Protein AF-A0AAW7G7A6-F1 (afdb_monomer)

Radius of gyration: 25.81 Å; Cα contacts (8 Å, |Δi|>4): 115; chains: 1; bounding box: 67×44×67 Å

Solvent-accessible surface area (backbone atoms only — not comparable to full-atom values): 8565 Å² total; per-residue (Å²): 136,83,82,83,78,83,85,73,77,76,73,79,81,71,51,70,69,54,50,36,50,49,30,56,66,46,18,80,78,40,60,76,81,52,18,57,53,32,44,50,49,26,50,51,54,51,53,53,48,53,54,47,51,53,52,52,51,52,53,51,50,53,26,53,54,49,53,53,52,52,52,50,52,51,51,52,20,46,51,53,19,52,52,50,21,70,74,69,76,45,90,61,56,64,45,38,55,50,51,54,50,51,54,58,72,74,42,57,66,40,53,48,51,49,28,44,53,53,17,52,52,38,35,55,51,15,55,51,38,31,50,50,14,60,73,73,69,35,66,70,42,29,49,52,14,52,52,33,42,52,51,20,50,27,31,61,72,68,72,104

pLDDT: mean 91.32, std 13.69, range [33.84, 98.44]

Secondary structure (DSSP, 8-state):
---------------HHHHHHHHHHHGGGS-HHHHHHHHHHHHHHHHHHHHHHHHHHHHHHHHHHHHHHHHHHHHHHHHHHHHHHHHHSS---HHHHHHHHHHHHH-HHHHHHHHHHHHHHHHHHHHHHHHHHHHHT-HHHHHHHHHHHHHHHHHHHT--

Mean predicted aligned error: 7.75 Å

Foldseek 3Di:
DDDDDPPDPPDPDDDLVRQLVVLQVCLVVDDPVVSVVSPVVSVVSVVVVVVVVVVLVVLLVVLVVLVVVLVVQLVVLVVVQVVCCVVVVDHDNVSNVVSVVVSVVPPVPSQLSVLLVVLVVLLVVLVVQLVVCVVVVNVVSVVVSVVSNVVSVCSNVVND

Sequence (160 aa):
MTTTQNVTELQPRMTREQLIDAARKAAPLLPAAYRGIMTELANRLDIVSVALCESMEQRKALAIENTVLRDDVNCWAKECDRIVERHTKSPTNMHMLEAQRELRELTPVTDQVIRDIQATGVEKYANVTIAIGKEEQEESIVYAGNQALLFANQLREGTA

Structure (mmCIF, N/CA/C/O backbone):
data_AF-A0AAW7G7A6-F1
#
_entry.id   AF-A0AAW7G7A6-F1
#
loop_
_atom_site.group_PDB
_atom_site.id
_atom_site.type_symbol
_atom_site.label_atom_id
_atom_site.label_alt_id
_atom_site.label_comp_id
_atom_site.label_asym_id
_atom_site.label_entity_id
_atom_site.label_seq_id
_atom_site.pdbx_PDB_ins_code
_atom_site.Cartn_x
_atom_site.Cartn_y
_atom_site.Cartn_z
_atom_site.occupancy
_atom_site.B_iso_or_equiv
_atom_site.auth_seq_id
_atom_site.auth_comp_id
_atom_site.auth_asym_id
_atom_site.auth_atom_id
_atom_site.pdbx_PDB_model_num
ATOM 1 N N . MET A 1 1 ? -42.753 31.294 18.499 1.00 34.12 1 MET A N 1
ATOM 2 C CA . MET A 1 1 ? -41.890 30.856 17.385 1.00 34.12 1 MET A CA 1
ATOM 3 C C . MET A 1 1 ? -40.790 30.019 17.997 1.00 34.12 1 MET A C 1
ATOM 5 O O . MET A 1 1 ? -39.994 30.557 18.754 1.00 34.12 1 MET A O 1
ATOM 9 N N . THR A 1 2 ? -40.850 28.707 17.806 1.00 33.84 2 THR A N 1
ATOM 10 C CA . THR A 1 2 ? -39.988 27.747 18.501 1.00 33.84 2 THR A CA 1
ATOM 11 C C . THR A 1 2 ? -38.847 27.381 17.565 1.00 33.84 2 THR A C 1
ATOM 13 O O . THR A 1 2 ? -39.082 26.877 16.471 1.00 33.84 2 THR A O 1
ATOM 16 N N . THR A 1 3 ? -37.631 27.720 17.974 1.00 37.22 3 THR A N 1
ATOM 17 C CA . THR A 1 3 ? -36.391 27.503 17.233 1.00 37.22 3 THR A CA 1
ATOM 18 C C . THR A 1 3 ? -36.131 26.008 17.075 1.00 37.22 3 THR A C 1
ATOM 20 O O . THR A 1 3 ? -35.912 25.306 18.060 1.00 37.22 3 THR A O 1
ATOM 23 N N . THR A 1 4 ? -36.151 25.517 15.839 1.00 40.06 4 THR A N 1
ATOM 24 C CA . THR A 1 4 ? -35.716 24.162 15.495 1.00 40.06 4 THR A CA 1
ATOM 25 C C . THR A 1 4 ? -34.205 24.074 15.700 1.00 40.06 4 THR A C 1
ATOM 27 O O . THR A 1 4 ? -33.430 24.654 14.942 1.00 40.06 4 THR A O 1
ATOM 30 N N . GLN A 1 5 ? -33.777 23.389 16.760 1.00 44.88 5 GLN A N 1
ATOM 31 C CA . GLN A 1 5 ? -32.384 22.995 16.949 1.00 44.88 5 GLN A CA 1
ATOM 32 C C . GLN A 1 5 ? -32.062 21.884 15.943 1.00 44.88 5 GLN A C 1
ATOM 34 O O . GLN A 1 5 ? -32.588 20.777 16.044 1.00 44.88 5 GLN A O 1
ATOM 39 N N . ASN A 1 6 ? -31.213 22.186 14.960 1.00 41.00 6 ASN A N 1
ATOM 40 C CA . ASN A 1 6 ? -30.602 21.184 14.092 1.00 41.00 6 ASN A CA 1
ATOM 41 C C . ASN A 1 6 ? -29.632 20.333 14.924 1.00 41.00 6 ASN A C 1
ATOM 43 O O . ASN A 1 6 ? -28.466 20.685 15.088 1.00 41.00 6 ASN A O 1
ATOM 47 N N . VAL A 1 7 ? -30.117 19.214 15.457 1.00 47.19 7 VAL A N 1
ATOM 48 C CA . VAL A 1 7 ? -29.269 18.157 16.015 1.00 47.19 7 VAL A CA 1
ATOM 49 C C . VAL A 1 7 ? -28.801 17.273 14.866 1.00 47.19 7 VAL A C 1
ATOM 51 O O . VAL A 1 7 ? -29.473 16.318 14.498 1.00 47.19 7 VAL A O 1
ATOM 54 N N . THR A 1 8 ? -27.633 17.587 14.320 1.00 45.94 8 THR A N 1
ATOM 55 C CA . THR A 1 8 ? -26.742 16.602 13.689 1.00 45.94 8 THR A CA 1
ATOM 56 C C . THR A 1 8 ? -25.298 17.056 13.886 1.00 45.94 8 THR A C 1
ATOM 58 O O . THR A 1 8 ? -24.551 17.256 12.932 1.00 45.94 8 THR A O 1
ATOM 61 N N . GLU A 1 9 ? -24.883 17.218 15.143 1.00 50.78 9 GLU A N 1
ATOM 62 C CA . GLU A 1 9 ? -23.501 16.882 15.478 1.00 50.78 9 GLU A CA 1
ATOM 63 C C . GLU A 1 9 ? -23.400 15.362 15.315 1.00 50.78 9 GLU A C 1
ATOM 65 O O . GLU A 1 9 ? -23.932 14.598 16.123 1.00 50.78 9 GLU A O 1
ATOM 70 N N . LEU A 1 10 ? -22.813 14.911 14.204 1.00 48.78 10 LEU A N 1
ATOM 71 C CA . LEU A 1 10 ? -22.381 13.524 14.059 1.00 48.78 10 LEU A CA 1
ATOM 72 C C . LEU A 1 10 ? -21.500 13.214 15.269 1.00 48.78 10 LEU A C 1
ATOM 74 O O . LEU A 1 10 ? -20.406 13.765 15.387 1.00 48.78 10 LEU A O 1
ATOM 78 N N . GLN A 1 11 ? -21.994 12.373 16.182 1.00 54.38 11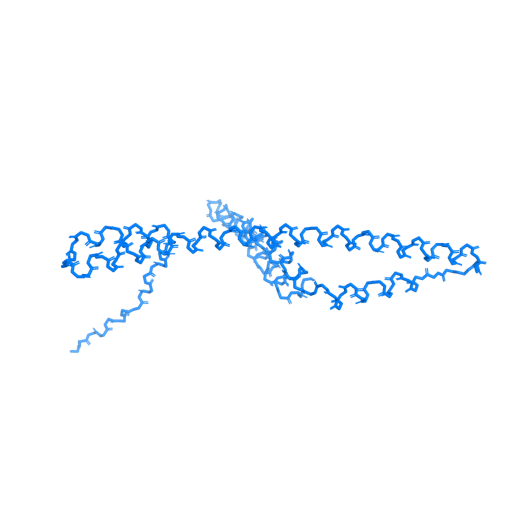 GLN A N 1
ATOM 79 C CA . GLN A 1 11 ? -21.184 11.881 17.290 1.00 54.38 11 GLN A CA 1
ATOM 80 C C . GLN A 1 11 ? -19.842 11.388 16.727 1.00 54.38 11 GLN A C 1
ATOM 82 O O . GLN A 1 11 ? -19.844 10.694 15.700 1.00 54.38 11 GLN A O 1
ATOM 87 N N . PRO A 1 12 ? -18.702 11.751 17.343 1.00 66.81 12 PRO A N 1
ATOM 88 C CA . PRO A 1 12 ? -17.401 11.330 16.852 1.00 66.81 12 PRO A CA 1
ATOM 89 C C . PRO A 1 12 ? -17.385 9.808 16.733 1.00 66.81 12 PRO A C 1
ATOM 91 O O . PRO A 1 12 ? -17.785 9.089 17.652 1.00 66.81 12 PRO A O 1
ATOM 94 N N . ARG A 1 13 ? -16.978 9.322 15.557 1.00 77.94 13 ARG A N 1
ATOM 95 C CA . ARG A 1 13 ? -16.979 7.896 15.240 1.00 77.94 13 ARG A CA 1
ATOM 96 C C . ARG A 1 13 ? -16.094 7.178 16.258 1.00 77.94 13 ARG A C 1
ATOM 98 O O . ARG A 1 13 ? -14.888 7.406 16.291 1.00 77.94 13 ARG A O 1
ATOM 105 N N . MET A 1 14 ? -16.704 6.342 17.094 1.00 83.25 14 MET A N 1
ATOM 106 C CA . MET A 1 14 ? -15.981 5.579 18.109 1.00 83.25 14 MET A CA 1
ATOM 107 C C . MET A 1 14 ? -14.949 4.663 17.448 1.00 83.25 14 MET A C 1
ATOM 109 O O . MET A 1 14 ? -15.216 4.073 16.394 1.00 83.25 14 MET A O 1
ATOM 113 N N . THR A 1 15 ? -13.781 4.518 18.076 1.00 89.25 15 THR A N 1
ATOM 114 C CA . THR A 1 15 ? -12.808 3.507 17.656 1.00 89.25 15 THR A CA 1
ATOM 115 C C . THR A 1 15 ? -13.355 2.111 17.930 1.00 89.25 15 THR A C 1
ATOM 117 O O . THR A 1 15 ? -14.284 1.916 18.720 1.00 89.25 15 THR A O 1
ATOM 120 N N . ARG A 1 16 ? -12.753 1.106 17.297 1.00 89.19 16 ARG A N 1
ATOM 121 C CA . ARG A 1 16 ? -13.077 -0.295 17.562 1.00 89.19 16 ARG A CA 1
ATOM 122 C C . ARG A 1 16 ? -12.993 -0.619 19.056 1.00 89.19 16 ARG A C 1
ATOM 124 O O . ARG A 1 16 ? -13.909 -1.227 19.601 1.00 89.19 16 ARG A O 1
ATOM 131 N N . GLU A 1 17 ? -11.901 -0.227 19.705 1.00 91.44 17 GLU A N 1
ATOM 132 C CA . GLU A 1 17 ? -11.646 -0.507 21.120 1.00 91.44 17 GLU A CA 1
ATOM 133 C C . GLU A 1 17 ? -12.732 0.129 21.986 1.00 91.44 17 GLU A C 1
ATOM 135 O O . GLU A 1 17 ? -13.254 -0.512 22.894 1.00 91.44 17 GLU A O 1
ATOM 140 N N . GLN A 1 18 ? -13.132 1.358 21.650 1.00 92.25 18 GLN A N 1
ATOM 141 C CA . GLN A 1 18 ? -14.212 2.064 22.330 1.00 92.25 18 GLN A CA 1
ATOM 142 C C . GLN A 1 18 ? -15.565 1.368 22.139 1.00 92.25 18 GLN A C 1
ATOM 144 O O . GLN A 1 18 ? -16.347 1.303 23.084 1.00 92.25 18 GLN A O 1
ATOM 149 N N . LEU A 1 19 ? -15.854 0.826 20.950 1.00 91.50 19 LEU A N 1
ATOM 150 C CA . LEU A 1 19 ? -17.089 0.077 20.684 1.00 91.50 19 LEU A CA 1
ATOM 151 C C . LEU A 1 19 ? -17.146 -1.234 21.475 1.00 91.50 19 LEU A C 1
ATOM 153 O O . LEU A 1 19 ? -18.173 -1.546 22.078 1.00 91.50 19 LEU A O 1
ATOM 157 N N . ILE A 1 20 ? -16.041 -1.984 21.507 1.00 94.19 20 ILE A N 1
ATOM 158 C CA . ILE A 1 20 ? -15.930 -3.224 22.285 1.00 94.19 20 ILE A CA 1
ATOM 159 C C . ILE A 1 20 ? -16.083 -2.920 23.780 1.00 94.19 20 ILE A C 1
ATOM 161 O O . ILE A 1 20 ? -16.849 -3.590 24.472 1.00 94.19 20 ILE A O 1
ATOM 165 N N . ASP A 1 21 ? -15.390 -1.896 24.279 1.00 95.00 21 ASP A N 1
ATOM 166 C CA . ASP A 1 21 ? -15.452 -1.487 25.682 1.00 95.00 21 ASP A CA 1
ATOM 167 C C . ASP A 1 21 ? -16.858 -1.006 26.077 1.00 95.00 21 ASP A C 1
ATOM 169 O O . ASP A 1 21 ? -17.394 -1.420 27.106 1.00 95.00 21 ASP A O 1
ATOM 173 N N . A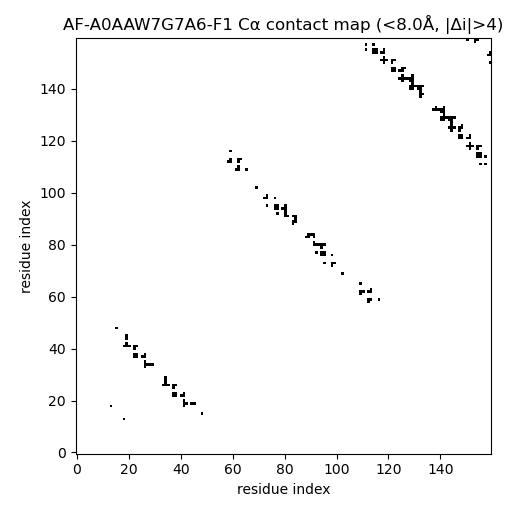LA A 1 22 ? -17.515 -0.213 25.227 1.00 93.62 22 ALA A N 1
ATOM 174 C CA . ALA A 1 22 ? -18.891 0.218 25.448 1.00 93.62 22 ALA A CA 1
ATOM 175 C C . ALA A 1 22 ? -19.868 -0.966 25.490 1.00 93.62 22 ALA A C 1
ATOM 177 O O . ALA A 1 22 ? -20.707 -1.028 26.389 1.00 93.62 22 ALA A O 1
ATOM 178 N N . ALA A 1 23 ? -19.732 -1.939 24.583 1.00 93.38 23 ALA A N 1
ATOM 179 C CA . ALA A 1 23 ? -20.547 -3.152 24.596 1.00 93.38 23 ALA A CA 1
ATOM 180 C C . ALA A 1 23 ? -20.322 -3.973 25.880 1.00 93.38 23 ALA A C 1
ATOM 182 O O . ALA A 1 23 ? -21.282 -4.388 26.535 1.00 93.38 23 ALA A O 1
ATOM 183 N N . ARG A 1 24 ? -19.062 -4.139 26.306 1.00 95.06 24 ARG A N 1
ATOM 184 C CA . ARG A 1 24 ? -18.707 -4.835 27.556 1.00 95.06 24 ARG A CA 1
ATOM 185 C C . ARG A 1 24 ? -19.281 -4.134 28.791 1.00 95.06 24 ARG A C 1
ATOM 187 O O . ARG A 1 24 ? -19.803 -4.809 29.675 1.00 95.06 24 ARG A O 1
ATOM 194 N N . LYS A 1 25 ? -19.243 -2.798 28.836 1.00 95.31 25 LYS A N 1
ATOM 195 C CA . LYS A 1 25 ? -19.827 -1.984 29.917 1.00 95.31 25 LYS A CA 1
ATOM 196 C C . LYS A 1 25 ? -21.357 -1.992 29.914 1.00 95.31 25 LYS A C 1
ATOM 198 O O . LYS A 1 25 ? -21.961 -1.966 30.982 1.00 95.31 25 LYS A O 1
ATOM 203 N N . ALA A 1 26 ? -21.986 -2.057 28.741 1.00 93.69 26 ALA A N 1
ATOM 204 C CA . ALA A 1 26 ? -23.440 -2.098 28.609 1.00 93.69 26 ALA A CA 1
ATOM 205 C C . ALA A 1 26 ? -24.030 -3.464 28.993 1.00 93.69 26 ALA A C 1
ATOM 207 O O . ALA A 1 26 ? -25.084 -3.519 29.623 1.00 93.69 26 ALA A O 1
ATOM 208 N N . ALA A 1 27 ? -23.348 -4.568 28.669 1.00 94.88 27 ALA A N 1
ATOM 209 C CA . ALA A 1 27 ? -23.819 -5.930 28.932 1.00 94.88 27 ALA A CA 1
ATOM 210 C C . ALA A 1 27 ? -24.361 -6.180 30.364 1.00 94.88 27 ALA A C 1
ATOM 212 O O . ALA A 1 27 ? -25.470 -6.712 30.482 1.00 94.88 27 ALA A O 1
ATOM 213 N N . PRO A 1 28 ? -23.675 -5.802 31.466 1.00 94.00 28 PRO A N 1
ATOM 214 C CA . PRO A 1 28 ? -24.185 -6.040 32.819 1.00 94.00 28 PRO A CA 1
ATOM 215 C C . PRO A 1 28 ? -25.454 -5.242 33.153 1.00 94.00 28 PRO A C 1
ATOM 217 O O . PRO A 1 28 ? -26.241 -5.704 33.981 1.00 94.00 28 PRO A O 1
ATOM 220 N N . LEU A 1 29 ? -25.673 -4.097 32.496 1.00 94.88 29 LEU A N 1
ATOM 221 C CA . LEU A 1 29 ? -26.826 -3.213 32.708 1.00 94.88 29 LEU A CA 1
ATOM 222 C C . LEU A 1 29 ? -28.099 -3.713 32.007 1.00 94.88 29 LEU A C 1
ATOM 224 O O . LEU A 1 29 ? -29.189 -3.207 32.266 1.00 94.88 29 LEU A O 1
ATOM 228 N N . LEU A 1 30 ? -27.972 -4.701 31.117 1.00 93.88 30 LEU A N 1
ATOM 229 C CA . LEU A 1 30 ? -29.079 -5.244 30.338 1.00 93.88 30 LEU A CA 1
ATOM 230 C C . LEU A 1 30 ? -29.774 -6.423 31.049 1.00 93.88 30 LEU A C 1
ATOM 232 O O . LEU A 1 30 ? -29.128 -7.166 31.801 1.00 93.88 30 LEU A O 1
ATOM 236 N N . PRO A 1 31 ? -31.074 -6.664 30.770 1.00 95.00 31 PRO A N 1
ATOM 237 C CA . PRO A 1 31 ? -31.770 -7.873 31.209 1.00 95.00 31 PRO A CA 1
ATOM 238 C C . PRO A 1 31 ? -31.066 -9.145 30.715 1.00 95.00 31 PRO A C 1
ATOM 240 O O . PRO A 1 31 ? -30.416 -9.134 29.669 1.00 95.00 31 PRO A O 1
ATOM 243 N N . ALA A 1 32 ? -31.235 -10.262 31.429 1.00 88.50 32 ALA A N 1
ATOM 244 C CA . ALA A 1 32 ? -30.471 -11.498 31.211 1.00 88.50 32 ALA A CA 1
ATOM 245 C C . ALA A 1 32 ? -30.442 -11.986 29.746 1.00 88.50 32 ALA A C 1
ATOM 247 O O . ALA A 1 32 ? -29.382 -12.373 29.257 1.00 88.50 32 ALA A O 1
ATOM 248 N N . ALA A 1 33 ? -31.570 -11.901 29.030 1.00 84.19 33 ALA A N 1
ATOM 249 C CA . ALA A 1 33 ? -31.660 -12.287 27.619 1.00 84.19 33 ALA A CA 1
ATOM 250 C C . ALA A 1 33 ? -30.787 -11.414 26.691 1.00 84.19 33 ALA A C 1
ATOM 252 O O . ALA A 1 33 ? -30.189 -11.917 25.745 1.00 84.19 33 ALA A O 1
ATOM 253 N N . TYR A 1 34 ? -30.670 -10.116 26.981 1.00 91.25 34 TYR A N 1
ATOM 254 C CA . TYR A 1 34 ? -29.906 -9.159 26.173 1.00 91.25 34 TYR A CA 1
ATOM 255 C C . TYR A 1 34 ? -28.435 -9.070 26.588 1.00 91.25 34 TYR A C 1
ATOM 257 O O . TYR A 1 34 ? -27.579 -8.783 25.752 1.00 91.25 34 TYR A O 1
ATOM 265 N N . ARG A 1 35 ? -28.121 -9.368 27.856 1.00 94.00 35 ARG A N 1
ATOM 266 C CA . ARG A 1 35 ? -26.745 -9.438 28.365 1.00 94.00 35 ARG A CA 1
ATOM 267 C C . ARG A 1 35 ? -25.890 -10.402 27.543 1.00 94.00 35 ARG A C 1
ATOM 269 O O . ARG A 1 35 ? -24.819 -10.014 27.092 1.00 94.00 35 ARG A O 1
ATOM 276 N N . GLY A 1 36 ? -26.378 -11.626 27.321 1.00 92.19 36 GLY A N 1
ATOM 277 C CA . GLY A 1 36 ? -25.648 -12.642 26.553 1.00 92.19 36 GLY A CA 1
ATOM 278 C C . GLY A 1 36 ? -25.365 -12.203 25.115 1.00 92.19 36 GLY A C 1
ATOM 279 O O . GLY A 1 36 ? -24.245 -12.350 24.635 1.00 92.19 36 GLY A O 1
ATOM 280 N N . ILE A 1 37 ? -26.353 -11.580 24.464 1.00 94.88 37 ILE A N 1
ATOM 281 C CA . ILE A 1 37 ? -26.214 -11.051 23.100 1.00 94.88 37 ILE A CA 1
ATOM 282 C C . ILE A 1 37 ? -25.162 -9.937 23.049 1.00 94.88 37 ILE A C 1
ATOM 284 O O . ILE A 1 37 ? -24.316 -9.940 22.161 1.00 94.88 37 ILE A O 1
ATOM 288 N N . MET A 1 38 ? -25.180 -9.001 24.003 1.00 96.25 38 MET A N 1
ATOM 289 C CA . MET A 1 38 ? -24.227 -7.887 24.033 1.00 96.25 38 MET A CA 1
ATOM 290 C C . MET A 1 38 ? -22.788 -8.358 24.295 1.00 96.25 38 MET A C 1
ATOM 292 O O . MET A 1 38 ? -21.848 -7.860 23.676 1.00 96.25 38 MET A O 1
ATOM 296 N N . THR A 1 39 ? -22.603 -9.351 25.170 1.00 94.25 39 THR A N 1
ATOM 297 C CA . THR A 1 39 ? -21.291 -9.976 25.393 1.00 94.25 39 THR A CA 1
ATOM 298 C C . THR A 1 39 ? -20.787 -10.688 24.138 1.00 94.25 39 THR A C 1
ATOM 300 O O . THR A 1 39 ? -19.638 -10.493 23.746 1.00 94.25 39 THR A O 1
ATOM 303 N N . GLU A 1 40 ? -21.639 -11.469 23.474 1.00 94.69 40 GLU A N 1
ATOM 304 C CA . GLU A 1 40 ? -21.263 -12.174 22.247 1.00 94.69 40 GLU A CA 1
ATOM 305 C C . GLU A 1 40 ? -20.954 -11.207 21.096 1.00 94.69 40 GLU A C 1
ATOM 307 O O . GLU A 1 40 ? -20.005 -11.420 20.342 1.00 94.69 40 GLU A O 1
ATOM 312 N N . LEU A 1 41 ? -21.694 -10.099 20.989 1.00 94.88 41 LEU A N 1
ATOM 313 C CA . LEU A 1 41 ? -21.404 -9.033 20.032 1.00 94.88 41 LEU A CA 1
ATOM 314 C C . LEU A 1 41 ? -20.004 -8.449 20.255 1.00 94.88 41 LEU A C 1
ATOM 316 O O . LEU A 1 41 ? -19.243 -8.312 19.297 1.00 94.88 41 LEU A O 1
ATOM 320 N N . ALA A 1 42 ? -19.652 -8.143 21.507 1.00 95.56 42 ALA A N 1
ATOM 321 C CA . ALA A 1 42 ? -18.326 -7.637 21.846 1.00 95.56 42 ALA A CA 1
ATOM 322 C C . ALA A 1 42 ? -17.225 -8.642 21.468 1.00 95.56 42 ALA A C 1
ATOM 324 O O . ALA A 1 42 ? -16.220 -8.249 20.881 1.00 95.56 42 ALA A O 1
ATOM 325 N N . ASN A 1 43 ? -17.4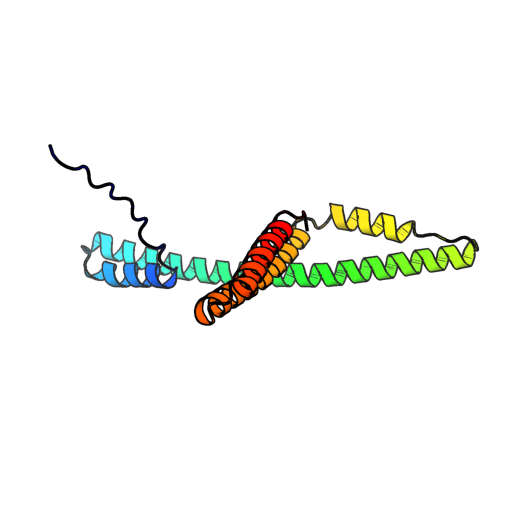32 -9.933 21.746 1.00 96.06 43 ASN A N 1
ATOM 326 C CA . ASN A 1 43 ? -16.480 -10.991 21.402 1.00 96.06 43 ASN A CA 1
ATOM 327 C C . ASN A 1 43 ? -16.294 -11.132 19.888 1.00 96.06 43 ASN A C 1
ATOM 329 O O . ASN A 1 43 ? -15.166 -11.198 19.408 1.00 96.06 43 ASN A O 1
ATOM 333 N N . ARG A 1 44 ? -17.387 -11.147 19.116 1.00 96.50 44 ARG A N 1
ATOM 334 C CA . ARG A 1 44 ? -17.318 -11.244 17.651 1.00 96.50 44 ARG A CA 1
ATOM 335 C C . ARG A 1 44 ? -16.638 -10.037 17.032 1.00 96.50 44 ARG A C 1
ATOM 337 O O . ARG A 1 44 ? -15.857 -10.208 16.101 1.00 96.50 44 ARG A O 1
ATOM 344 N N . LEU A 1 45 ? -16.916 -8.839 17.546 1.00 95.38 45 LEU A N 1
ATOM 345 C CA . LEU A 1 45 ? -16.254 -7.625 17.083 1.00 95.38 45 LEU A CA 1
ATOM 346 C C . LEU A 1 45 ? -14.744 -7.685 17.354 1.00 95.38 45 LEU A C 1
ATOM 348 O O . LEU A 1 45 ? -13.963 -7.351 16.467 1.00 95.38 45 LEU A O 1
ATOM 352 N N . ASP A 1 46 ? -14.342 -8.174 18.529 1.00 96.00 46 ASP A N 1
ATOM 353 C CA . ASP A 1 46 ? -12.938 -8.386 18.895 1.00 96.00 46 ASP A CA 1
ATOM 354 C C . ASP A 1 46 ? -12.264 -9.410 17.961 1.00 96.00 46 ASP A C 1
ATOM 356 O O . ASP A 1 46 ? -11.293 -9.094 17.277 1.00 96.00 46 ASP A O 1
ATOM 360 N N . ILE A 1 47 ? -12.848 -10.599 17.789 1.00 95.69 47 ILE A N 1
ATOM 361 C CA . ILE A 1 47 ? -12.295 -11.655 16.922 1.00 95.69 47 ILE A CA 1
ATOM 362 C C . ILE A 1 47 ? -12.165 -11.189 15.466 1.00 95.69 47 ILE A C 1
ATOM 364 O O . ILE A 1 47 ? -11.093 -11.300 14.870 1.00 95.69 47 ILE A O 1
ATOM 368 N N . VAL A 1 48 ? -13.243 -10.649 14.885 1.00 95.75 48 VAL A N 1
ATOM 369 C CA . VAL A 1 48 ? -13.251 -10.207 13.479 1.00 95.75 48 VAL A CA 1
ATOM 370 C C . VAL A 1 48 ? -12.223 -9.111 13.254 1.00 95.75 48 VAL A C 1
ATOM 372 O O . VAL A 1 48 ? -11.591 -9.052 12.204 1.00 95.75 48 VAL A O 1
ATOM 375 N N . SER A 1 49 ? -12.034 -8.244 14.238 1.00 92.81 49 SER A N 1
ATOM 376 C CA . SER A 1 49 ? -11.075 -7.168 14.106 1.00 92.81 49 SER A CA 1
ATOM 377 C C . SER A 1 49 ? -9.618 -7.614 14.150 1.00 92.81 49 SER A C 1
ATOM 379 O O . SER A 1 49 ? -8.821 -7.081 13.384 1.00 92.81 49 SER A O 1
ATOM 381 N N . VAL A 1 50 ? -9.274 -8.600 14.984 1.00 94.56 50 VAL A N 1
ATOM 382 C CA . VAL A 1 50 ? -7.940 -9.214 14.971 1.00 94.56 50 VAL A CA 1
ATOM 383 C C . VAL A 1 50 ? -7.693 -9.868 13.613 1.00 94.56 50 VAL A C 1
ATOM 385 O O . VAL A 1 50 ? -6.713 -9.537 12.950 1.00 94.56 50 VAL A O 1
ATOM 388 N N . ALA A 1 51 ? -8.640 -10.681 13.137 1.00 95.75 51 ALA A N 1
ATOM 389 C CA . ALA A 1 51 ? -8.540 -11.335 11.833 1.00 95.75 51 ALA A CA 1
ATOM 390 C C . ALA A 1 51 ? -8.423 -10.329 10.669 1.00 95.75 51 ALA A C 1
ATOM 392 O O . ALA A 1 51 ? -7.682 -10.548 9.71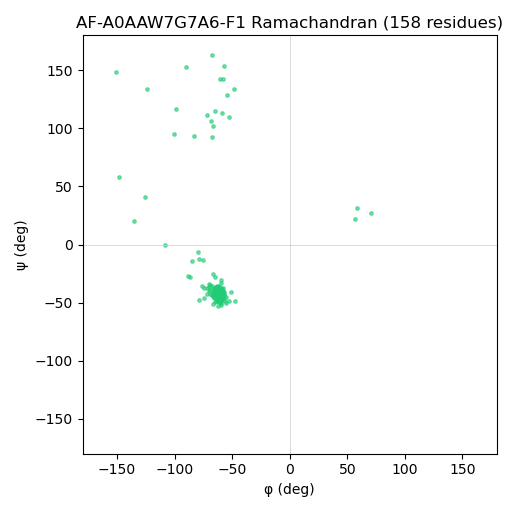0 1.00 95.75 51 ALA A O 1
ATOM 393 N N . LEU A 1 52 ? -9.133 -9.196 10.743 1.00 94.81 52 LEU A N 1
ATOM 394 C CA . LEU A 1 52 ? -9.034 -8.134 9.743 1.00 94.81 52 LEU A CA 1
ATOM 395 C C . LEU A 1 52 ? -7.653 -7.467 9.757 1.00 94.81 52 LEU A C 1
ATOM 397 O O . LEU A 1 52 ? -7.110 -7.205 8.684 1.00 94.81 52 LEU A O 1
ATOM 401 N N . CYS A 1 53 ? -7.084 -7.199 10.936 1.00 93.44 53 CYS A N 1
ATOM 402 C CA . CYS A 1 53 ? -5.732 -6.652 11.061 1.00 93.44 53 CYS A CA 1
ATOM 403 C C . CYS A 1 53 ? -4.691 -7.595 10.444 1.00 93.44 53 CYS A C 1
ATOM 405 O O . CYS A 1 53 ? -3.922 -7.160 9.589 1.00 93.44 53 CYS A O 1
ATOM 407 N N . GLU A 1 54 ? -4.733 -8.884 10.785 1.00 96.00 54 GLU A N 1
ATOM 408 C CA . GLU A 1 54 ? -3.838 -9.904 10.220 1.00 96.00 54 GLU A CA 1
ATOM 409 C C . GLU A 1 54 ? -3.973 -9.986 8.690 1.00 96.00 54 GLU A C 1
ATOM 411 O O . GLU A 1 54 ? -2.982 -9.961 7.961 1.00 96.00 54 GLU A O 1
ATOM 416 N N . SER A 1 55 ? -5.206 -9.990 8.171 1.00 95.31 55 SER A N 1
ATOM 417 C CA . SER A 1 55 ? -5.460 -9.986 6.725 1.00 95.31 55 SER A CA 1
ATOM 418 C C . SER A 1 55 ? -4.944 -8.717 6.029 1.00 95.31 55 SER A C 1
ATOM 420 O O . SER A 1 55 ? -4.438 -8.770 4.905 1.00 95.31 55 SER A O 1
ATOM 422 N N . MET A 1 56 ? -5.064 -7.551 6.669 1.00 93.38 56 MET A N 1
ATOM 423 C CA . MET A 1 56 ? -4.517 -6.292 6.151 1.00 93.38 56 MET A CA 1
ATOM 424 C C . MET A 1 56 ? -2.986 -6.328 6.102 1.00 93.38 56 MET A C 1
ATOM 426 O O . MET A 1 56 ? -2.408 -5.846 5.129 1.00 93.38 56 MET A O 1
ATOM 430 N N . GLU A 1 57 ? -2.332 -6.893 7.116 1.00 94.12 57 GLU A N 1
ATOM 431 C CA . GLU A 1 57 ? -0.874 -7.055 7.164 1.00 94.12 57 GLU A CA 1
ATOM 432 C C . GLU A 1 57 ? -0.373 -8.026 6.093 1.00 94.12 57 GLU A C 1
ATOM 434 O O . GLU A 1 57 ? 0.544 -7.682 5.347 1.00 94.12 57 GLU A O 1
ATOM 439 N N . GLN A 1 58 ? -1.035 -9.172 5.923 1.00 95.25 58 GLN A N 1
ATOM 440 C CA . GLN A 1 58 ? -0.724 -10.125 4.854 1.00 95.25 58 GLN A CA 1
ATOM 441 C C . GLN A 1 58 ? -0.844 -9.488 3.465 1.00 95.25 58 GLN A C 1
ATOM 443 O O . GLN A 1 58 ? 0.038 -9.656 2.627 1.00 95.25 58 GLN A O 1
ATOM 448 N N . ARG A 1 59 ? -1.895 -8.694 3.215 1.00 94.75 59 ARG A N 1
ATOM 449 C CA . ARG A 1 59 ? -2.044 -7.974 1.939 1.00 94.75 59 ARG A CA 1
ATOM 450 C C . ARG A 1 59 ? -0.922 -6.972 1.687 1.00 94.75 59 ARG A C 1
ATOM 452 O O . ARG A 1 59 ? -0.486 -6.840 0.548 1.00 94.75 59 ARG A O 1
ATOM 459 N N . LYS A 1 60 ? -0.446 -6.277 2.724 1.00 93.81 60 LYS A N 1
ATOM 460 C CA . LYS A 1 60 ? 0.705 -5.368 2.602 1.00 93.81 60 LYS A CA 1
ATOM 461 C C . LYS A 1 60 ? 1.990 -6.137 2.303 1.00 93.81 60 LYS A C 1
ATOM 463 O O . LYS A 1 60 ? 2.736 -5.715 1.428 1.00 93.81 60 LYS A O 1
ATOM 468 N N . ALA A 1 61 ? 2.221 -7.262 2.980 1.00 94.56 61 ALA A N 1
ATOM 469 C CA . ALA A 1 61 ? 3.380 -8.116 2.732 1.00 94.56 61 ALA A CA 1
ATOM 470 C C . ALA A 1 61 ? 3.394 -8.639 1.286 1.00 94.56 61 ALA A C 1
ATOM 472 O O . ALA A 1 61 ? 4.379 -8.448 0.580 1.00 94.56 61 ALA A O 1
ATOM 473 N N . LEU A 1 62 ? 2.264 -9.167 0.803 1.00 95.44 62 LEU A N 1
ATOM 474 C CA . LEU A 1 62 ? 2.117 -9.622 -0.585 1.00 95.44 62 LEU A CA 1
ATOM 475 C C . LEU A 1 62 ? 2.340 -8.498 -1.601 1.00 95.44 62 LEU A C 1
ATOM 477 O O . LEU A 1 62 ? 2.935 -8.726 -2.650 1.00 95.44 62 LEU A O 1
ATOM 481 N N . ALA A 1 63 ? 1.874 -7.282 -1.309 1.00 95.12 63 ALA A N 1
ATOM 482 C CA . ALA A 1 63 ? 2.112 -6.138 -2.182 1.00 95.12 63 ALA A CA 1
ATOM 483 C C . ALA A 1 63 ? 3.609 -5.796 -2.267 1.00 95.12 63 ALA A C 1
ATOM 485 O O . ALA A 1 63 ? 4.113 -5.552 -3.360 1.00 95.12 63 ALA A O 1
ATOM 486 N N . ILE A 1 64 ? 4.332 -5.844 -1.144 1.00 92.44 64 ILE A N 1
ATOM 487 C CA . ILE A 1 64 ? 5.787 -5.640 -1.106 1.00 92.44 64 ILE A CA 1
ATOM 488 C C . ILE A 1 64 ? 6.510 -6.751 -1.878 1.00 92.44 64 ILE A C 1
ATOM 490 O O . ILE A 1 64 ? 7.329 -6.455 -2.744 1.00 92.44 64 ILE A O 1
ATOM 494 N N . GLU A 1 65 ? 6.181 -8.019 -1.642 1.00 95.31 65 GLU A N 1
ATOM 495 C CA . GLU A 1 65 ? 6.759 -9.137 -2.402 1.00 95.31 65 GLU A CA 1
ATOM 496 C C . GLU A 1 65 ? 6.514 -8.980 -3.909 1.00 95.31 65 GLU A C 1
ATOM 498 O O . GLU A 1 65 ? 7.421 -9.173 -4.717 1.00 95.31 65 GLU A O 1
ATOM 503 N N . ASN A 1 66 ? 5.315 -8.540 -4.299 1.00 95.06 66 ASN A N 1
ATOM 504 C CA . ASN A 1 66 ? 4.986 -8.282 -5.695 1.00 95.06 66 ASN A CA 1
ATOM 505 C C . ASN A 1 66 ? 5.838 -7.151 -6.297 1.00 95.06 66 ASN A C 1
ATOM 507 O O . ASN A 1 66 ? 6.251 -7.272 -7.446 1.00 95.06 66 ASN A O 1
ATOM 511 N N . THR A 1 67 ? 6.168 -6.095 -5.538 1.00 93.12 67 THR A N 1
ATOM 512 C CA . THR A 1 67 ? 7.098 -5.053 -6.022 1.00 93.12 67 THR A CA 1
ATOM 513 C C . THR A 1 67 ? 8.495 -5.597 -6.304 1.00 93.12 67 THR A C 1
ATOM 515 O O . THR A 1 67 ? 9.058 -5.282 -7.348 1.00 93.12 67 THR A O 1
ATOM 518 N N . VAL A 1 68 ? 9.010 -6.483 -5.447 1.00 94.94 68 VAL A N 1
ATOM 519 C CA . VAL A 1 68 ? 10.319 -7.125 -5.652 1.00 94.94 68 VAL A CA 1
ATOM 520 C C . VAL A 1 68 ? 10.303 -7.991 -6.913 1.00 94.94 68 VAL A C 1
ATOM 522 O O . VAL A 1 68 ? 11.180 -7.868 -7.762 1.00 94.94 68 VAL A O 1
ATOM 525 N N . LEU A 1 69 ? 9.261 -8.806 -7.094 1.00 95.06 69 LEU A N 1
ATOM 526 C CA . LEU A 1 69 ? 9.124 -9.651 -8.285 1.00 95.06 69 LEU A CA 1
ATOM 527 C C . LEU A 1 69 ? 8.988 -8.834 -9.578 1.00 95.06 69 LEU A C 1
ATOM 529 O O . LEU A 1 69 ? 9.515 -9.229 -10.617 1.00 95.06 69 LEU A O 1
ATOM 533 N N . ARG A 1 70 ? 8.302 -7.686 -9.534 1.00 94.94 70 ARG A N 1
ATOM 534 C CA . ARG A 1 70 ? 8.213 -6.762 -10.678 1.00 94.94 70 ARG A CA 1
ATOM 535 C C . ARG A 1 70 ? 9.582 -6.206 -11.052 1.00 94.94 70 ARG A C 1
ATOM 537 O O . ARG A 1 70 ? 9.899 -6.120 -12.239 1.00 94.94 70 ARG A O 1
ATOM 544 N N . ASP A 1 71 ? 10.390 -5.846 -10.061 1.00 95.00 71 ASP A N 1
ATOM 545 C CA . ASP A 1 71 ? 11.753 -5.372 -10.293 1.00 95.00 71 ASP A CA 1
ATOM 546 C C . ASP A 1 71 ? 12.636 -6.467 -10.897 1.00 95.00 71 ASP A C 1
ATOM 548 O O . ASP A 1 71 ? 13.356 -6.198 -11.864 1.00 95.00 71 ASP A O 1
ATOM 552 N N . ASP A 1 72 ? 12.519 -7.705 -10.416 1.00 97.25 72 ASP A N 1
ATOM 553 C CA . ASP A 1 72 ? 13.218 -8.857 -10.990 1.00 97.25 72 ASP A CA 1
ATOM 554 C C . ASP A 1 72 ? 12.829 -9.076 -12.458 1.00 97.25 72 ASP A C 1
ATOM 556 O O . ASP A 1 72 ? 13.705 -9.187 -13.319 1.00 97.25 72 ASP A O 1
ATOM 560 N N . VAL A 1 73 ? 11.531 -9.065 -12.780 1.00 96.81 73 VAL A N 1
ATOM 561 C CA . VAL A 1 73 ? 11.033 -9.185 -14.164 1.00 96.81 73 VAL A CA 1
ATOM 562 C C . VAL A 1 73 ? 11.593 -8.068 -15.050 1.00 96.81 73 VAL A C 1
ATOM 564 O O . VAL A 1 73 ? 12.098 -8.341 -16.139 1.00 96.81 73 VAL A O 1
ATOM 567 N N . ASN A 1 74 ? 11.590 -6.821 -14.573 1.00 96.12 74 ASN A N 1
ATOM 568 C CA . ASN A 1 74 ? 12.181 -5.690 -15.293 1.00 96.12 74 ASN A CA 1
ATOM 569 C C . ASN A 1 74 ? 13.697 -5.863 -15.513 1.00 96.12 74 ASN A C 1
ATOM 571 O O . ASN A 1 74 ? 14.225 -5.475 -16.558 1.00 96.12 74 ASN A O 1
ATOM 575 N N . CYS A 1 75 ? 14.422 -6.428 -14.545 1.00 97.69 75 CYS A N 1
ATOM 576 C CA . CYS A 1 75 ? 15.855 -6.698 -14.674 1.00 97.69 75 CYS A CA 1
ATOM 577 C C . CYS A 1 75 ? 16.137 -7.790 -15.711 1.00 97.69 75 CYS A C 1
ATOM 579 O O . CYS A 1 75 ? 17.026 -7.622 -16.549 1.00 97.69 75 CYS A O 1
ATOM 581 N N . TRP A 1 76 ? 15.353 -8.867 -15.705 1.00 98.31 76 TRP A N 1
ATOM 582 C CA . TRP A 1 76 ? 15.451 -9.929 -16.705 1.00 98.31 76 TRP A CA 1
ATOM 583 C C . TRP A 1 76 ? 15.102 -9.439 -18.109 1.00 98.31 76 TRP A C 1
ATOM 585 O O . TRP A 1 76 ? 15.822 -9.753 -19.057 1.00 98.31 76 TRP A O 1
ATOM 595 N N . ALA A 1 77 ? 14.061 -8.618 -18.248 1.00 98.31 77 ALA A N 1
ATOM 596 C CA . ALA A 1 77 ? 13.680 -8.025 -19.525 1.00 98.31 77 ALA A CA 1
ATOM 597 C C . ALA A 1 77 ? 14.797 -7.134 -20.098 1.00 98.31 77 ALA A C 1
ATOM 599 O O . ALA A 1 77 ? 15.170 -7.278 -21.263 1.00 98.31 77 ALA A O 1
ATOM 600 N N . LYS A 1 78 ? 15.423 -6.295 -19.257 1.00 97.94 78 LYS A N 1
ATOM 601 C CA . LYS A 1 78 ? 16.609 -5.504 -19.635 1.00 97.94 78 LYS A CA 1
ATOM 602 C C . LYS A 1 78 ? 17.780 -6.373 -20.096 1.00 97.94 78 LYS A C 1
ATOM 604 O O . LYS A 1 78 ? 18.489 -5.995 -21.028 1.00 97.94 78 LYS A O 1
ATOM 609 N N . GLU A 1 79 ? 18.031 -7.504 -19.439 1.00 98.25 79 GLU A N 1
ATOM 610 C CA . GLU A 1 79 ? 19.117 -8.398 -19.855 1.00 98.25 79 GLU A CA 1
ATOM 611 C C . GLU A 1 79 ? 18.789 -9.095 -21.184 1.00 98.25 79 GLU A C 1
ATOM 613 O O . GLU A 1 79 ? 19.674 -9.226 -22.030 1.00 98.25 79 GLU A O 1
ATOM 618 N N . CYS A 1 80 ? 17.524 -9.456 -21.427 1.00 98.25 80 CYS A N 1
ATOM 619 C CA . CYS A 1 80 ? 17.076 -9.965 -22.727 1.00 98.25 80 CYS A CA 1
ATOM 620 C C . CYS A 1 80 ? 17.309 -8.935 -23.838 1.00 98.25 80 CYS A C 1
ATOM 622 O O . CYS A 1 80 ? 17.914 -9.265 -24.861 1.00 98.25 80 CYS A O 1
ATOM 624 N N . ASP A 1 81 ? 16.919 -7.678 -23.609 1.00 98.44 81 ASP A N 1
ATOM 625 C CA . ASP A 1 81 ? 17.193 -6.578 -24.535 1.00 98.44 81 ASP A CA 1
ATOM 626 C C . ASP A 1 81 ? 18.700 -6.451 -24.802 1.00 98.44 81 ASP A C 1
ATOM 628 O O . ASP A 1 81 ? 19.126 -6.496 -25.955 1.00 98.44 81 ASP A O 1
ATOM 632 N N . ARG A 1 82 ? 19.541 -6.442 -23.760 1.00 98.12 82 ARG A N 1
ATOM 633 C CA . ARG A 1 82 ? 21.007 -6.388 -23.905 1.00 98.12 82 ARG A CA 1
ATOM 634 C C . ARG A 1 82 ? 21.573 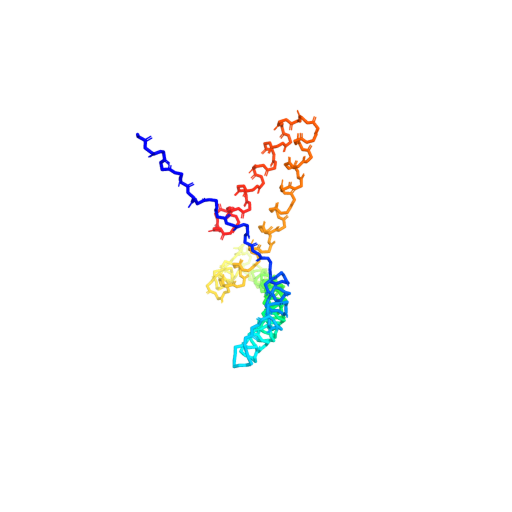-7.551 -24.730 1.00 98.12 82 ARG A C 1
ATOM 636 O O . ARG A 1 82 ? 22.517 -7.355 -25.503 1.00 98.12 82 ARG A O 1
ATOM 643 N N . ILE A 1 83 ? 21.063 -8.770 -24.559 1.00 98.19 83 ILE A N 1
ATOM 644 C CA . ILE A 1 83 ? 21.492 -9.938 -25.344 1.00 98.19 83 ILE A CA 1
ATOM 645 C C . ILE A 1 83 ? 21.140 -9.734 -26.822 1.00 98.19 83 ILE A C 1
ATOM 647 O O . ILE A 1 83 ? 21.991 -9.956 -27.692 1.00 98.19 83 ILE A O 1
ATOM 651 N N . VAL A 1 84 ? 19.928 -9.258 -27.111 1.00 98.19 84 VAL A N 1
ATOM 652 C CA . VAL A 1 84 ? 19.482 -8.972 -28.480 1.00 98.19 84 VAL A CA 1
ATOM 653 C C . VAL A 1 84 ? 20.302 -7.852 -29.109 1.00 98.19 84 VAL A C 1
ATOM 655 O O . VAL A 1 84 ? 20.764 -8.010 -30.239 1.00 98.19 84 VAL A O 1
ATOM 658 N N . GLU A 1 85 ? 20.578 -6.769 -28.385 1.00 98.12 85 GLU A N 1
ATOM 659 C CA . GLU A 1 85 ? 21.445 -5.683 -28.855 1.00 98.12 85 GLU A CA 1
ATOM 660 C C . GLU A 1 85 ? 22.850 -6.189 -29.200 1.00 98.12 85 GLU A C 1
ATOM 662 O O . GLU A 1 85 ? 23.409 -5.860 -30.249 1.00 98.12 85 GLU A O 1
ATOM 667 N N . ARG A 1 86 ? 23.434 -7.050 -28.355 1.00 97.56 86 ARG A N 1
ATOM 668 C CA . ARG A 1 86 ? 24.758 -7.639 -28.611 1.00 97.56 86 ARG A CA 1
ATOM 669 C C . ARG A 1 86 ? 24.787 -8.489 -29.876 1.00 97.56 86 ARG A C 1
ATOM 671 O O . ARG A 1 86 ? 25.819 -8.483 -30.555 1.00 97.56 86 ARG A O 1
ATOM 678 N N . HIS A 1 87 ? 23.712 -9.216 -30.174 1.00 97.38 87 HIS A N 1
ATOM 679 C CA . HIS A 1 87 ? 23.619 -10.086 -31.345 1.00 97.38 87 HIS A CA 1
ATOM 680 C C . HIS A 1 87 ? 23.323 -9.300 -32.628 1.00 97.38 87 HIS A C 1
ATOM 682 O O . HIS A 1 87 ? 24.012 -9.464 -33.631 1.00 97.38 87 HIS A O 1
ATOM 688 N N . THR A 1 88 ? 22.337 -8.408 -32.576 1.00 97.75 88 THR A N 1
ATOM 689 C CA . THR A 1 88 ? 21.836 -7.647 -33.734 1.00 97.75 88 THR A CA 1
ATOM 690 C C . THR A 1 88 ? 22.633 -6.376 -34.022 1.00 97.75 88 THR A C 1
ATOM 692 O O . THR A 1 88 ? 22.479 -5.782 -35.088 1.00 97.75 88 THR A O 1
ATOM 695 N N . LYS A 1 89 ? 23.470 -5.936 -33.070 1.00 97.50 89 LYS A N 1
ATOM 696 C CA . LYS A 1 89 ? 24.194 -4.653 -33.094 1.00 97.50 89 LYS A CA 1
ATOM 697 C C . LYS A 1 89 ? 23.277 -3.434 -33.239 1.00 97.50 89 LYS A C 1
ATOM 699 O O . LYS A 1 89 ? 23.736 -2.372 -33.648 1.00 97.50 89 LYS A O 1
ATOM 704 N N . SER A 1 90 ? 22.002 -3.586 -32.890 1.00 97.00 90 SER A N 1
ATOM 705 C CA . SER A 1 90 ? 20.978 -2.546 -32.974 1.00 97.00 90 SER A CA 1
ATOM 706 C C . SER A 1 90 ? 20.336 -2.354 -31.598 1.00 97.00 90 SER A C 1
ATOM 708 O O . SER A 1 90 ? 20.008 -3.364 -30.976 1.00 97.00 90 SER A O 1
ATOM 710 N N . PRO A 1 91 ? 20.157 -1.111 -31.110 1.00 96.56 91 PRO A N 1
ATOM 711 C CA . PRO A 1 91 ? 19.492 -0.853 -29.834 1.00 96.56 91 PRO A CA 1
ATOM 712 C C . PRO A 1 91 ? 18.064 -1.411 -29.799 1.00 96.56 91 PRO A C 1
ATOM 714 O O . PRO A 1 91 ? 17.350 -1.330 -30.801 1.00 96.56 91 PRO A O 1
ATOM 717 N N . THR A 1 92 ? 17.630 -1.941 -28.655 1.00 96.62 92 THR A N 1
ATOM 718 C CA . THR A 1 92 ? 16.261 -2.438 -28.462 1.00 96.62 92 THR A CA 1
ATOM 719 C C . THR A 1 92 ? 15.814 -2.318 -27.006 1.00 96.62 92 THR A C 1
ATOM 721 O O . THR A 1 92 ? 16.612 -2.405 -26.080 1.00 96.62 92 THR A O 1
ATOM 724 N N . ASN A 1 93 ? 14.517 -2.107 -26.806 1.00 97.62 93 ASN A N 1
ATOM 725 C CA . ASN A 1 93 ? 13.852 -2.117 -25.501 1.00 97.62 93 ASN A CA 1
ATOM 726 C C . ASN A 1 93 ? 12.533 -2.906 -25.546 1.00 97.62 93 ASN A C 1
ATOM 728 O O . ASN A 1 93 ? 11.629 -2.670 -24.741 1.00 97.62 93 ASN A O 1
ATOM 732 N N . MET A 1 94 ? 12.389 -3.784 -26.543 1.00 97.62 94 MET A N 1
ATOM 733 C CA . MET A 1 94 ? 11.140 -4.488 -26.823 1.00 97.62 94 MET A CA 1
ATOM 734 C C . MET A 1 94 ? 10.698 -5.354 -25.643 1.00 97.62 94 MET A C 1
ATOM 736 O O . MET A 1 94 ? 9.534 -5.283 -25.255 1.00 97.62 94 MET A O 1
ATOM 740 N N . HIS A 1 95 ? 11.618 -6.111 -25.036 1.00 97.94 95 HIS A N 1
ATOM 741 C CA . HIS A 1 95 ? 11.284 -7.008 -23.927 1.00 97.94 95 HIS A CA 1
ATOM 742 C C . HIS A 1 95 ? 10.915 -6.208 -22.687 1.00 97.94 95 HIS A C 1
ATOM 744 O O . HIS A 1 95 ? 9.979 -6.562 -21.976 1.00 97.94 95 HIS A O 1
ATOM 750 N N . MET A 1 96 ? 11.618 -5.102 -22.434 1.00 97.69 96 MET A N 1
ATOM 751 C CA . MET A 1 96 ? 11.280 -4.215 -21.332 1.00 97.69 96 MET A CA 1
ATOM 752 C C . MET A 1 96 ? 9.883 -3.606 -21.478 1.00 97.69 96 MET A C 1
ATOM 754 O O . MET A 1 96 ? 9.119 -3.580 -20.514 1.00 97.69 96 MET A O 1
ATOM 758 N N . LEU A 1 97 ? 9.537 -3.115 -22.670 1.00 97.31 97 LEU A N 1
ATOM 759 C CA . LEU A 1 97 ? 8.217 -2.538 -22.928 1.00 97.31 97 LEU A CA 1
ATOM 760 C C . LEU A 1 97 ? 7.103 -3.585 -22.802 1.00 97.31 97 LEU A C 1
ATOM 762 O O . LEU A 1 97 ? 6.048 -3.289 -22.238 1.00 97.31 97 LEU A O 1
ATOM 766 N N . GLU A 1 98 ? 7.340 -4.800 -23.293 1.00 97.06 98 GLU A N 1
ATOM 767 C CA . GLU A 1 98 ? 6.403 -5.917 -23.173 1.00 97.06 98 GLU A CA 1
ATOM 768 C C . GLU A 1 98 ? 6.208 -6.330 -21.710 1.00 97.06 98 GLU A C 1
ATOM 770 O O . GLU A 1 98 ? 5.077 -6.339 -21.226 1.00 97.06 98 GLU A O 1
ATOM 775 N N . ALA A 1 99 ? 7.299 -6.530 -20.965 1.00 96.62 99 ALA A N 1
ATOM 776 C CA . ALA A 1 99 ? 7.254 -6.857 -19.545 1.00 96.62 99 ALA A CA 1
ATOM 777 C C . ALA A 1 99 ? 6.499 -5.794 -18.733 1.00 96.62 99 ALA A C 1
ATOM 779 O O . ALA A 1 99 ? 5.623 -6.122 -17.937 1.00 96.62 99 ALA A O 1
ATOM 780 N N . GLN A 1 100 ? 6.770 -4.504 -18.959 1.00 94.38 100 GLN A N 1
ATOM 781 C CA . GLN A 1 100 ? 6.059 -3.423 -18.270 1.00 94.38 100 GLN A CA 1
ATOM 782 C C . GLN A 1 100 ? 4.562 -3.399 -18.586 1.00 94.38 100 GLN A C 1
ATOM 784 O O . GLN A 1 100 ? 3.752 -3.068 -17.714 1.00 94.38 100 GLN A O 1
ATOM 789 N N . ARG A 1 101 ? 4.185 -3.728 -19.825 1.00 94.50 101 ARG A N 1
ATOM 790 C CA . ARG A 1 101 ? 2.784 -3.826 -20.224 1.00 94.50 101 ARG A CA 1
ATOM 791 C C . ARG A 1 101 ? 2.100 -4.992 -19.511 1.00 94.50 101 ARG A C 1
ATOM 793 O O . ARG A 1 101 ? 1.066 -4.773 -18.886 1.00 94.50 101 ARG A O 1
ATOM 800 N N . GLU A 1 102 ? 2.681 -6.187 -19.553 1.00 94.44 102 GLU A N 1
ATOM 801 C CA . GLU A 1 102 ? 2.114 -7.369 -18.893 1.00 94.44 102 GLU A CA 1
ATOM 802 C C . GLU A 1 102 ? 2.004 -7.176 -17.381 1.00 94.44 102 GLU A C 1
ATOM 804 O O . GLU A 1 102 ? 0.956 -7.422 -16.789 1.00 94.44 102 GLU A O 1
ATOM 809 N N . LEU A 1 103 ? 3.050 -6.644 -16.749 1.00 93.44 103 LEU A N 1
ATOM 810 C CA . LEU A 1 103 ? 3.049 -6.337 -15.323 1.00 93.44 103 LEU A CA 1
ATOM 811 C C . LEU A 1 103 ? 1.927 -5.358 -14.944 1.00 93.44 103 LEU A C 1
ATOM 813 O O . LEU A 1 103 ? 1.320 -5.497 -13.882 1.00 93.44 103 LEU A O 1
ATOM 817 N N . ARG A 1 104 ? 1.612 -4.374 -15.794 1.00 88.81 104 ARG A N 1
ATOM 818 C CA . ARG A 1 104 ? 0.485 -3.455 -15.566 1.00 88.81 104 ARG A CA 1
ATOM 819 C C . ARG A 1 104 ? -0.871 -4.163 -15.654 1.00 88.81 104 ARG A C 1
ATOM 821 O O . ARG A 1 104 ? -1.785 -3.806 -14.916 1.00 88.81 104 ARG A O 1
ATOM 828 N N . GLU A 1 105 ? -1.004 -5.140 -16.546 1.00 89.12 105 GLU A N 1
ATOM 829 C CA . GLU A 1 105 ? -2.238 -5.910 -16.739 1.00 89.12 105 GLU A CA 1
ATOM 830 C C . GLU A 1 105 ? -2.446 -6.957 -15.623 1.00 89.12 105 GLU A C 1
ATOM 832 O O . GLU A 1 105 ? -3.576 -7.178 -15.187 1.00 89.12 105 GLU A O 1
ATOM 837 N N . LEU A 1 106 ? -1.369 -7.568 -15.117 1.00 88.19 106 LEU A N 1
ATOM 838 C CA . LEU A 1 106 ? -1.439 -8.713 -14.202 1.00 88.19 106 LEU A CA 1
ATOM 839 C C . LEU A 1 106 ? -1.567 -8.347 -12.720 1.00 88.19 106 LEU A C 1
ATOM 841 O O . LEU A 1 106 ? -2.123 -9.136 -11.954 1.00 88.19 106 LEU A O 1
ATOM 845 N N . THR A 1 107 ? -1.063 -7.188 -12.282 1.00 88.12 107 THR A N 1
ATOM 846 C CA . THR A 1 107 ? -0.988 -6.869 -10.841 1.00 88.12 107 THR A CA 1
ATOM 847 C C . THR A 1 107 ? -1.644 -5.538 -10.424 1.00 88.12 107 THR A C 1
ATOM 849 O O . THR A 1 107 ? -1.118 -4.843 -9.551 1.00 88.12 107 THR A O 1
ATOM 852 N N . PRO A 1 108 ? -2.825 -5.157 -10.959 1.00 89.31 108 PRO A N 1
ATOM 853 C CA . PRO A 1 108 ? -3.430 -3.853 -10.664 1.00 89.31 108 PRO A CA 1
ATOM 854 C C . PRO A 1 108 ? -3.838 -3.691 -9.189 1.00 89.31 108 PRO A C 1
ATOM 856 O O . PRO A 1 108 ? -3.857 -2.580 -8.661 1.00 89.31 108 PRO A O 1
ATOM 859 N N . VAL A 1 109 ? -4.156 -4.797 -8.509 1.00 91.56 109 VAL A N 1
ATOM 860 C CA . VAL A 1 109 ? -4.609 -4.788 -7.110 1.00 91.56 109 VAL A CA 1
ATOM 861 C C . VAL A 1 109 ? -3.454 -4.517 -6.148 1.00 91.56 109 VAL A C 1
ATOM 863 O O . VAL A 1 109 ? -3.588 -3.691 -5.249 1.00 91.56 109 VAL A O 1
ATOM 866 N N . THR A 1 110 ? -2.313 -5.185 -6.321 1.00 91.88 110 THR A N 1
ATOM 867 C CA . THR A 1 110 ? -1.127 -4.951 -5.482 1.00 91.88 110 THR A CA 1
ATOM 868 C C . THR A 1 110 ? -0.521 -3.580 -5.755 1.00 91.88 110 THR A C 1
ATOM 870 O O . THR A 1 110 ? -0.119 -2.912 -4.805 1.00 91.88 110 THR A O 1
ATOM 873 N N . ASP A 1 111 ? -0.567 -3.104 -7.004 1.00 90.88 111 ASP A N 1
ATOM 874 C CA . ASP A 1 111 ? -0.188 -1.731 -7.353 1.00 90.88 111 ASP A CA 1
ATOM 875 C C . ASP A 1 111 ? -1.049 -0.705 -6.594 1.00 90.88 111 ASP A C 1
ATOM 877 O O . ASP A 1 111 ? -0.521 0.269 -6.053 1.00 90.88 111 ASP A O 1
ATOM 881 N N . GLN A 1 112 ? -2.364 -0.938 -6.486 1.00 93.12 112 GLN A N 1
ATOM 882 C CA . GLN A 1 112 ? -3.241 -0.078 -5.688 1.00 93.12 112 GLN A CA 1
ATOM 883 C C . GLN A 1 112 ? -2.879 -0.108 -4.199 1.00 93.12 112 GLN A C 1
ATOM 885 O O . GLN A 1 112 ? -2.819 0.941 -3.566 1.00 93.12 112 GLN A O 1
ATOM 890 N N . VAL A 1 113 ? -2.587 -1.286 -3.638 1.00 94.25 113 VAL A N 1
ATOM 891 C CA . VAL A 1 113 ? -2.186 -1.405 -2.225 1.00 94.25 113 VAL A CA 1
ATOM 892 C C . VAL A 1 113 ? -0.892 -0.637 -1.949 1.00 94.25 113 VAL A C 1
ATOM 894 O O . VAL A 1 113 ? -0.795 0.036 -0.924 1.00 94.25 113 VAL A O 1
ATOM 897 N N . ILE A 1 114 ? 0.090 -0.686 -2.852 1.00 94.19 114 ILE A N 1
ATOM 898 C CA . ILE A 1 114 ? 1.329 0.094 -2.718 1.00 94.19 114 ILE A CA 1
ATOM 899 C C . ILE A 1 114 ? 1.046 1.595 -2.755 1.00 94.19 114 ILE A C 1
ATOM 901 O O . ILE A 1 114 ? 1.539 2.321 -1.887 1.00 94.19 114 ILE A O 1
ATOM 905 N N . ARG A 1 115 ? 0.216 2.056 -3.697 1.00 94.44 115 ARG A N 1
ATOM 906 C CA . ARG A 1 115 ? -0.202 3.464 -3.765 1.00 94.44 115 ARG A CA 1
ATOM 907 C C . ARG A 1 115 ? -0.901 3.907 -2.482 1.00 94.44 115 ARG A C 1
ATOM 909 O O . ARG A 1 115 ? -0.575 4.962 -1.943 1.00 94.44 115 ARG A O 1
ATOM 916 N N . ASP A 1 116 ? -1.777 3.075 -1.927 1.00 94.94 116 ASP A N 1
ATOM 917 C CA . ASP A 1 116 ? -2.461 3.354 -0.662 1.00 94.94 116 ASP A CA 1
ATOM 918 C C . ASP A 1 116 ? -1.490 3.414 0.528 1.00 94.94 116 ASP A C 1
ATOM 920 O O . ASP A 1 116 ? -1.638 4.269 1.408 1.00 94.94 116 ASP A O 1
ATOM 924 N N . ILE A 1 117 ? -0.478 2.537 0.573 1.00 93.88 117 ILE A N 1
ATOM 925 C CA . ILE A 1 117 ? 0.575 2.563 1.601 1.00 93.88 117 ILE A CA 1
ATOM 926 C C . ILE A 1 117 ? 1.360 3.876 1.514 1.00 93.88 117 ILE A C 1
ATOM 928 O O . ILE A 1 117 ? 1.534 4.550 2.534 1.00 93.88 117 ILE A O 1
ATOM 932 N N . GLN A 1 118 ? 1.798 4.254 0.312 1.00 95.00 118 GLN A N 1
ATOM 933 C CA . GLN A 1 118 ? 2.538 5.494 0.071 1.00 95.00 118 GLN A CA 1
ATOM 934 C C . GLN A 1 118 ? 1.696 6.716 0.454 1.00 95.00 118 GLN A C 1
ATOM 936 O O . GLN A 1 118 ? 2.141 7.539 1.253 1.00 95.00 118 GLN A O 1
ATOM 941 N N . ALA A 1 119 ? 0.449 6.781 -0.018 1.00 96.88 119 ALA A N 1
ATOM 942 C CA . ALA A 1 119 ? -0.501 7.839 0.310 1.00 96.88 119 ALA A CA 1
ATOM 943 C C . ALA A 1 119 ? -0.737 7.963 1.819 1.00 96.88 119 ALA A C 1
ATOM 945 O O . ALA A 1 119 ? -0.745 9.065 2.358 1.00 96.88 119 ALA A O 1
ATOM 946 N N . THR A 1 120 ? -0.872 6.839 2.527 1.00 95.94 120 THR A N 1
ATOM 947 C CA . THR A 1 120 ? -1.039 6.835 3.988 1.00 95.94 120 THR A CA 1
ATOM 948 C C . THR A 1 120 ? 0.187 7.412 4.700 1.00 95.94 120 THR A C 1
ATOM 950 O O . THR A 1 120 ? 0.045 8.119 5.698 1.00 95.94 120 THR A O 1
ATOM 953 N N . GLY A 1 121 ? 1.394 7.118 4.210 1.00 95.94 121 GLY A N 1
ATOM 954 C CA . GLY A 1 121 ? 2.629 7.707 4.732 1.00 95.94 121 GLY A CA 1
ATOM 955 C C . GLY A 1 121 ? 2.675 9.222 4.531 1.00 95.94 121 GLY A C 1
ATOM 956 O O . GLY A 1 121 ? 2.929 9.959 5.485 1.00 95.94 121 GLY A O 1
ATOM 957 N N . VAL A 1 122 ? 2.357 9.681 3.317 1.00 97.75 122 VAL A N 1
ATOM 958 C CA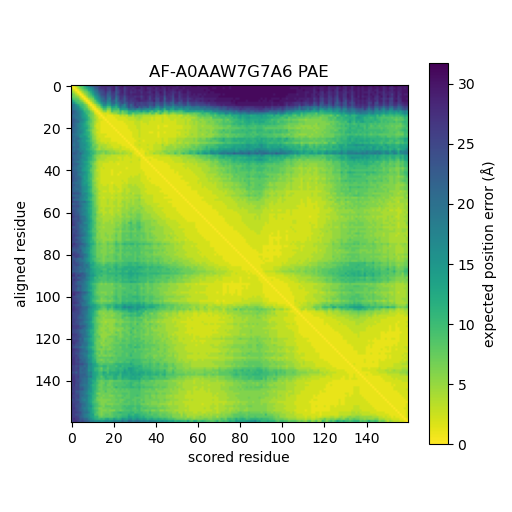 . VAL A 1 122 ? 2.295 11.108 2.970 1.00 97.75 122 VAL A CA 1
ATOM 959 C C . VAL A 1 122 ? 1.239 11.831 3.804 1.00 97.75 122 VAL A C 1
ATOM 961 O O . VAL A 1 122 ? 1.529 12.883 4.362 1.00 97.75 122 VAL A O 1
ATOM 964 N N . GLU A 1 123 ? 0.044 11.261 3.961 1.00 97.75 123 GLU A N 1
ATOM 965 C CA . GLU A 1 123 ? -1.036 11.854 4.756 1.00 97.75 123 GLU A CA 1
ATOM 966 C C . GLU A 1 123 ? -0.635 12.032 6.226 1.00 97.75 123 GLU A C 1
ATOM 968 O O . GLU A 1 123 ? -0.867 13.087 6.818 1.00 97.75 123 GLU A O 1
ATOM 973 N N . LYS A 1 124 ? 0.009 11.022 6.826 1.00 97.44 124 LYS A N 1
ATOM 974 C CA . LYS A 1 124 ? 0.505 11.123 8.206 1.00 97.44 124 LYS A CA 1
ATOM 975 C C . LYS A 1 124 ? 1.515 12.255 8.355 1.00 97.44 124 LYS A C 1
ATOM 977 O O . LYS A 1 124 ? 1.402 13.035 9.297 1.00 97.44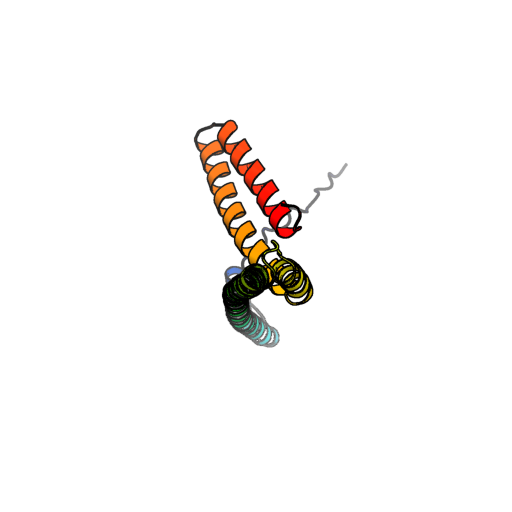 124 LYS A O 1
ATOM 982 N N . TYR A 1 125 ? 2.474 12.344 7.434 1.00 97.50 125 TYR A N 1
ATOM 983 C CA . TYR A 1 125 ? 3.456 13.425 7.427 1.00 97.50 125 TYR A CA 1
ATOM 984 C C . TYR A 1 125 ? 2.777 14.789 7.266 1.00 97.50 125 TYR A C 1
ATOM 986 O O . TYR A 1 125 ? 2.993 15.681 8.079 1.00 97.50 125 TYR A O 1
ATOM 994 N N . ALA A 1 126 ? 1.877 14.912 6.291 1.00 98.06 126 ALA A N 1
ATOM 995 C CA . ALA A 1 126 ? 1.128 16.126 6.007 1.00 98.06 126 ALA A CA 1
ATOM 996 C C . ALA A 1 126 ? 0.354 16.644 7.228 1.00 98.06 126 ALA A C 1
ATOM 998 O O . ALA A 1 126 ? 0.421 17.829 7.548 1.00 98.06 126 ALA A O 1
ATOM 999 N N . ASN A 1 127 ? -0.329 15.755 7.954 1.00 97.69 127 ASN A N 1
ATOM 1000 C CA . ASN A 1 127 ? -1.065 16.113 9.165 1.00 97.69 127 ASN A CA 1
ATOM 1001 C C . ASN A 1 127 ? -0.146 16.652 10.272 1.00 97.69 127 ASN A C 1
ATOM 1003 O O . ASN A 1 127 ? -0.510 17.613 10.950 1.00 97.69 127 ASN A O 1
ATOM 1007 N N . VAL A 1 128 ? 1.049 16.073 10.434 1.00 98.00 128 VAL A N 1
ATOM 1008 C CA . VAL A 1 128 ? 2.061 16.581 11.374 1.00 98.00 128 VAL A CA 1
ATOM 1009 C C . VAL A 1 128 ? 2.567 17.953 10.929 1.00 98.00 128 VAL A C 1
ATOM 1011 O O . VAL A 1 128 ? 2.601 18.874 11.740 1.00 98.00 128 VAL A O 1
ATOM 1014 N N . THR A 1 129 ? 2.885 18.129 9.645 1.00 97.88 129 THR A N 1
ATOM 1015 C CA . THR A 1 129 ? 3.313 19.419 9.085 1.00 97.88 129 THR A CA 1
ATOM 1016 C C . THR A 1 129 ? 2.263 20.507 9.311 1.00 97.88 129 THR A C 1
ATOM 1018 O O . THR A 1 129 ? 2.592 21.593 9.777 1.00 97.88 129 THR A O 1
ATOM 1021 N N . ILE A 1 130 ? 0.984 20.213 9.058 1.00 98.25 130 ILE A N 1
ATOM 1022 C CA . ILE A 1 130 ? -0.121 21.153 9.300 1.00 98.25 130 ILE A CA 1
ATOM 1023 C C . ILE A 1 130 ? -0.212 21.527 1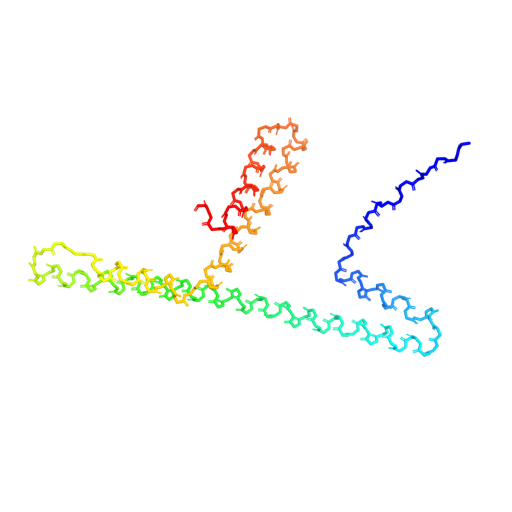0.782 1.00 98.25 130 ILE A C 1
ATOM 1025 O O . ILE A 1 130 ? -0.462 22.689 11.099 1.00 98.25 130 ILE A O 1
ATOM 1029 N N . ALA A 1 131 ? -0.044 20.561 11.689 1.00 98.00 131 ALA A N 1
ATOM 1030 C CA . ALA A 1 131 ? -0.081 20.822 13.124 1.00 98.00 131 ALA A CA 1
ATOM 1031 C C . ALA A 1 131 ? 1.055 21.761 13.558 1.00 98.00 131 ALA A C 1
ATOM 1033 O O . ALA A 1 131 ? 0.779 22.751 14.230 1.00 98.00 131 ALA A O 1
ATOM 1034 N N . ILE A 1 132 ? 2.284 21.507 13.095 1.00 97.56 132 ILE A N 1
ATOM 1035 C CA . ILE A 1 132 ? 3.456 22.357 13.366 1.00 97.56 132 ILE A CA 1
ATOM 1036 C C . ILE A 1 132 ? 3.223 23.774 12.839 1.00 97.56 132 ILE A C 1
ATOM 1038 O O . ILE A 1 132 ? 3.335 24.732 13.593 1.00 97.56 132 ILE A O 1
ATOM 1042 N N . GLY A 1 133 ? 2.809 23.920 11.576 1.00 97.94 133 GLY A N 1
ATOM 1043 C CA . GLY A 1 133 ? 2.566 25.243 10.994 1.00 97.94 133 GLY A CA 1
ATOM 1044 C C . GLY A 1 133 ? 1.490 26.042 11.736 1.00 97.94 133 GLY A C 1
ATOM 1045 O O . GLY A 1 133 ? 1.589 27.259 11.850 1.00 97.94 133 GLY A O 1
ATOM 1046 N N . LYS A 1 134 ? 0.473 25.372 12.295 1.00 97.69 134 LYS A N 1
ATOM 1047 C CA . LYS A 1 134 ? -0.537 26.024 13.144 1.00 97.69 134 LYS A CA 1
ATOM 1048 C C . LYS A 1 134 ? 0.026 26.463 14.496 1.00 97.69 134 LYS A C 1
ATOM 1050 O O . LYS A 1 134 ? -0.348 27.530 14.970 1.00 97.69 134 LYS A O 1
ATOM 1055 N N . GLU A 1 135 ? 0.873 25.645 15.116 1.00 97.94 135 GLU A N 1
ATOM 1056 C CA . GLU A 1 135 ? 1.519 25.952 16.398 1.00 97.94 135 GLU A CA 1
ATOM 1057 C C . GLU A 1 135 ? 2.501 27.124 16.266 1.00 97.94 135 GLU A C 1
ATOM 1059 O O . GLU A 1 135 ? 2.467 28.055 17.069 1.00 97.94 135 GLU A O 1
ATOM 1064 N N . GLU A 1 136 ? 3.311 27.117 15.208 1.00 97.19 136 GLU A N 1
ATOM 1065 C CA . GLU A 1 136 ? 4.315 28.145 14.918 1.00 97.19 136 GLU A CA 1
ATOM 1066 C C . GLU A 1 136 ? 3.726 29.411 14.272 1.00 97.19 136 GLU A C 1
ATOM 1068 O O . GLU A 1 136 ? 4.429 30.404 14.119 1.00 97.19 136 GLU A O 1
ATOM 1073 N N . GLN A 1 137 ? 2.432 29.403 13.925 1.00 97.06 137 GLN A N 1
ATOM 1074 C CA . GLN A 1 137 ? 1.755 30.472 13.171 1.00 97.06 137 GLN A CA 1
ATOM 1075 C C . GLN A 1 137 ? 2.392 30.742 11.794 1.00 97.06 137 GLN A C 1
ATOM 1077 O O . GLN A 1 137 ? 2.335 31.852 11.267 1.00 97.06 137 GLN A O 1
ATOM 1082 N N . GLU A 1 138 ? 2.953 29.700 11.183 1.00 97.62 138 GLU A N 1
ATOM 1083 C CA . GLU A 1 138 ? 3.612 29.733 9.881 1.00 97.62 138 GLU A CA 1
ATOM 1084 C C . GLU A 1 138 ? 2.678 29.192 8.788 1.00 97.62 138 GLU A C 1
ATOM 1086 O O . GLU A 1 138 ? 2.590 27.985 8.528 1.00 97.62 138 GLU A O 1
ATOM 1091 N N . GLU A 1 139 ? 1.973 30.097 8.099 1.00 97.44 139 GLU A N 1
ATOM 1092 C CA . GLU A 1 139 ? 1.020 29.737 7.034 1.00 97.44 139 GLU A CA 1
ATOM 1093 C C . GLU A 1 139 ? 1.676 28.964 5.880 1.00 97.44 139 GLU A C 1
ATOM 1095 O O . GLU A 1 139 ? 1.043 28.105 5.262 1.00 97.44 139 GLU A O 1
ATOM 1100 N N . SER A 1 140 ? 2.958 29.226 5.609 1.00 97.88 140 SER A N 1
ATOM 1101 C CA . SER A 1 140 ? 3.723 28.538 4.565 1.00 97.88 140 SER A CA 1
ATOM 1102 C C . SER A 1 140 ? 3.873 27.035 4.847 1.00 97.88 140 SER A C 1
ATOM 1104 O O . SER A 1 140 ? 3.752 26.213 3.933 1.00 97.88 140 SER A O 1
ATOM 1106 N N . ILE A 1 141 ? 4.045 26.661 6.119 1.00 97.69 141 ILE A N 1
ATOM 1107 C CA . ILE A 1 141 ? 4.145 25.269 6.569 1.00 97.69 141 ILE A CA 1
ATOM 1108 C C . ILE A 1 141 ? 2.772 24.592 6.475 1.00 97.69 141 ILE A C 1
ATOM 1110 O O . ILE A 1 141 ? 2.661 23.471 5.971 1.00 97.69 141 ILE A O 1
ATOM 1114 N N . VAL A 1 142 ? 1.702 25.287 6.875 1.00 98.00 142 VAL A N 1
ATOM 1115 C CA . VAL A 1 142 ? 0.325 24.785 6.721 1.00 98.00 142 VAL A CA 1
ATOM 1116 C C . VAL A 1 142 ? -0.003 24.531 5.248 1.00 98.00 142 VAL A C 1
ATOM 1118 O O . VAL A 1 142 ? -0.559 23.485 4.906 1.00 98.00 142 VAL A O 1
ATOM 1121 N N . TYR A 1 143 ? 0.373 25.456 4.363 1.00 98.12 143 TYR A N 1
ATOM 1122 C CA . TYR A 1 143 ? 0.204 25.297 2.923 1.00 98.12 143 TYR A CA 1
ATOM 1123 C C . TYR A 1 143 ? 0.948 24.064 2.397 1.00 98.12 143 TYR A C 1
ATOM 1125 O O . TYR A 1 143 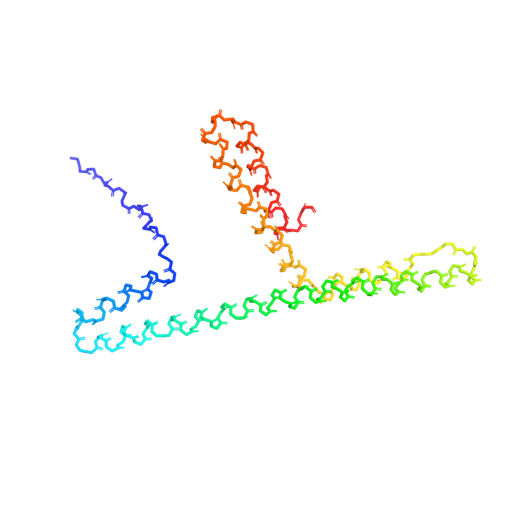? 0.342 23.245 1.705 1.00 98.12 143 TYR A O 1
ATOM 1133 N N . ALA A 1 144 ? 2.222 23.886 2.762 1.00 98.12 144 ALA A N 1
ATOM 1134 C CA . ALA A 1 144 ? 3.011 22.721 2.363 1.00 98.12 144 ALA A CA 1
ATOM 1135 C C . ALA A 1 144 ? 2.360 21.396 2.797 1.00 98.12 144 ALA A C 1
ATOM 1137 O O . ALA A 1 144 ? 2.254 20.465 1.995 1.00 98.12 144 ALA A O 1
ATOM 1138 N N . GLY A 1 145 ? 1.852 21.317 4.029 1.00 98.19 145 GLY A N 1
ATOM 1139 C CA . GLY A 1 145 ? 1.126 20.137 4.493 1.00 98.19 145 GLY A CA 1
ATOM 1140 C C . GLY A 1 145 ? -0.177 19.891 3.718 1.00 98.19 145 GLY A C 1
ATOM 1141 O O . GLY A 1 145 ? -0.453 18.761 3.325 1.00 98.19 145 GLY A O 1
ATOM 1142 N N . ASN A 1 146 ? -0.943 20.934 3.386 1.00 98.25 146 ASN A N 1
ATOM 1143 C CA . ASN A 1 146 ? -2.132 20.786 2.536 1.00 98.25 146 ASN A CA 1
ATOM 1144 C C . ASN A 1 146 ? -1.789 20.297 1.116 1.00 98.25 146 ASN A C 1
ATOM 1146 O O . ASN A 1 146 ? -2.518 19.474 0.565 1.00 98.25 146 ASN A O 1
ATOM 1150 N N . GLN A 1 147 ? -0.671 20.743 0.532 1.00 98.31 147 GLN A N 1
ATOM 1151 C CA . GLN A 1 147 ? -0.196 20.219 -0.756 1.00 98.31 147 GLN A CA 1
ATOM 1152 C C . GLN A 1 147 ? 0.177 18.735 -0.663 1.00 98.31 147 GLN A C 1
ATOM 1154 O O . GLN A 1 147 ? -0.159 17.956 -1.553 1.00 98.31 147 GLN A O 1
ATOM 1159 N N . ALA A 1 148 ? 0.801 18.314 0.439 1.00 97.94 148 ALA A N 1
ATOM 1160 C CA . ALA A 1 148 ? 1.087 16.904 0.675 1.00 97.94 148 ALA A CA 1
ATOM 1161 C C . ALA A 1 148 ? -0.201 16.061 0.809 1.00 97.94 148 ALA A C 1
ATOM 1163 O O . ALA A 1 148 ? -0.251 14.950 0.282 1.00 97.94 148 ALA A O 1
ATOM 1164 N N . LEU A 1 149 ? -1.273 16.584 1.422 1.00 98.06 149 LEU A N 1
ATOM 1165 C CA . LEU A 1 149 ? -2.581 15.906 1.434 1.00 98.06 149 LEU A CA 1
ATOM 1166 C C . LEU A 1 149 ? -3.163 15.731 0.024 1.00 98.06 149 LEU A C 1
ATOM 1168 O O . LEU A 1 149 ? -3.699 14.668 -0.290 1.00 98.06 149 LEU A O 1
ATOM 1172 N N . LEU A 1 150 ? -3.044 16.748 -0.836 1.00 97.44 150 LEU A N 1
ATOM 1173 C CA . LEU A 1 150 ? -3.474 16.644 -2.234 1.00 97.44 150 LEU A CA 1
ATOM 1174 C C . LEU A 1 150 ? -2.679 15.565 -2.977 1.00 97.44 150 LEU A C 1
ATOM 1176 O O . LEU A 1 150 ? -3.276 14.722 -3.643 1.00 97.44 150 LEU A O 1
ATOM 1180 N N . PHE A 1 151 ? -1.358 15.531 -2.792 1.00 97.88 151 PHE A N 1
ATOM 1181 C CA . PHE A 1 151 ? -0.502 14.502 -3.381 1.00 97.88 151 PHE A CA 1
ATOM 1182 C C . PHE A 1 151 ? -0.856 13.089 -2.889 1.00 97.88 151 PHE A C 1
ATOM 1184 O O . PHE A 1 151 ? -0.920 12.151 -3.681 1.00 97.88 151 PHE A O 1
ATOM 1191 N N . ALA A 1 152 ? -1.169 12.920 -1.600 1.00 97.62 152 ALA A N 1
ATOM 1192 C CA . ALA A 1 152 ? -1.639 11.641 -1.066 1.00 97.62 152 ALA A CA 1
ATOM 1193 C C . ALA A 1 152 ? -2.928 11.159 -1.757 1.00 97.62 152 ALA A C 1
ATOM 1195 O O . ALA A 1 152 ? -3.074 9.968 -2.033 1.00 97.62 152 ALA A O 1
ATOM 1196 N N . ASN A 1 153 ? -3.854 12.067 -2.073 1.00 96.75 153 ASN A N 1
ATOM 1197 C CA . ASN A 1 153 ? -5.070 11.717 -2.809 1.00 96.75 153 ASN A CA 1
ATOM 1198 C C . ASN A 1 153 ? -4.770 11.341 -4.264 1.00 96.75 153 ASN A C 1
ATOM 1200 O O . ASN A 1 153 ? -5.271 10.322 -4.735 1.00 96.75 153 ASN A O 1
ATOM 1204 N N . GLN A 1 154 ? -3.888 12.083 -4.938 1.00 96.81 154 GLN A N 1
ATOM 1205 C CA . GLN A 1 154 ? -3.450 11.756 -6.300 1.00 96.81 154 GLN A CA 1
ATOM 1206 C C . GLN A 1 154 ? -2.798 10.371 -6.378 1.00 96.81 154 GLN A C 1
ATOM 1208 O O . GLN A 1 154 ? -3.068 9.604 -7.303 1.00 96.81 154 GLN A O 1
ATOM 1213 N N . LEU A 1 155 ? -1.995 10.002 -5.373 1.00 95.94 155 LEU A N 1
ATOM 1214 C CA . LEU A 1 155 ? -1.434 8.656 -5.268 1.00 95.94 155 LEU A CA 1
ATOM 1215 C C . LEU A 1 155 ? -2.540 7.594 -5.215 1.00 95.94 155 LEU A C 1
ATOM 1217 O O . LEU A 1 155 ? -2.483 6.632 -5.973 1.00 95.94 155 LEU A O 1
ATOM 1221 N N . ARG A 1 156 ? -3.578 7.765 -4.385 1.00 94.69 156 ARG A N 1
ATOM 1222 C CA . ARG A 1 156 ? -4.700 6.803 -4.301 1.00 94.69 156 ARG A CA 1
ATOM 1223 C C . ARG A 1 156 ? -5.462 6.676 -5.612 1.00 94.69 156 ARG A C 1
ATOM 1225 O O . ARG A 1 156 ? -5.845 5.573 -5.989 1.00 94.69 156 ARG A O 1
ATOM 1232 N N . GLU A 1 157 ? -5.671 7.791 -6.298 1.00 93.62 157 GLU A N 1
ATOM 1233 C CA . GLU A 1 157 ? -6.376 7.844 -7.580 1.00 93.62 157 GLU A CA 1
ATOM 1234 C C . GLU A 1 157 ? -5.525 7.326 -8.750 1.00 93.62 157 GLU A C 1
ATOM 1236 O O . GLU A 1 157 ? -6.057 7.062 -9.827 1.00 93.62 157 GLU A O 1
ATOM 1241 N N . GLY A 1 158 ? -4.213 7.154 -8.550 1.00 89.19 158 GLY A N 1
ATOM 1242 C CA . GLY A 1 158 ? -3.279 6.787 -9.612 1.00 89.19 158 GLY A CA 1
ATOM 1243 C C . GLY A 1 158 ? -3.040 7.916 -10.619 1.00 89.19 158 GLY A C 1
ATOM 1244 O O . GLY A 1 158 ? -2.747 7.636 -11.779 1.00 89.19 158 GLY A O 1
ATOM 1245 N N . THR A 1 159 ? -3.199 9.171 -10.189 1.00 91.50 159 THR A N 1
ATOM 1246 C CA . THR A 1 159 ? -3.053 10.392 -11.005 1.00 91.50 159 THR A CA 1
ATOM 1247 C C . THR A 1 159 ? -1.797 11.205 -10.671 1.00 91.50 159 THR A C 1
ATOM 1249 O O . THR A 1 159 ? -1.577 12.251 -11.282 1.00 91.50 159 THR A O 1
ATOM 1252 N N . ALA A 1 160 ? -1.000 10.730 -9.706 1.00 82.06 160 ALA A N 1
ATOM 1253 C CA . ALA A 1 160 ? 0.286 11.299 -9.298 1.00 82.06 160 ALA A CA 1
ATOM 1254 C C . ALA A 1 160 ? 1.421 11.026 -10.297 1.00 82.06 160 ALA A C 1
ATOM 1256 O O . ALA A 1 160 ? 1.397 9.959 -10.956 1.00 82.06 160 ALA A O 1
#